Protein AF-A0A523GS66-F1 (afdb_monomer_lite)

Radius of gyration: 11.05 Å; chains: 1; bounding box: 21×28×24 Å

Structur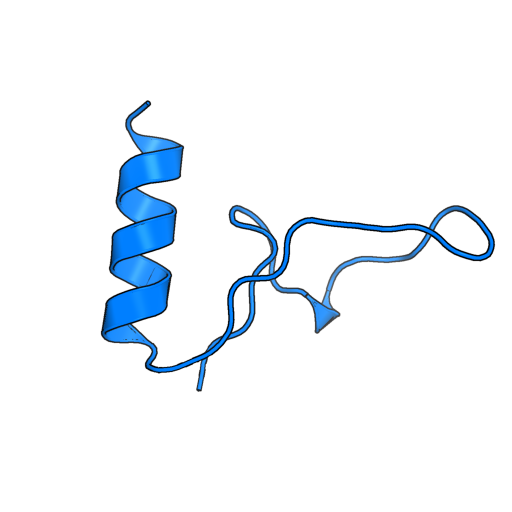e (mmCIF, N/CA/C/O backbone):
data_AF-A0A523GS66-F1
#
_entry.id   AF-A0A523GS66-F1
#
loop_
_atom_site.group_PDB
_atom_site.id
_atom_site.type_symbol
_atom_site.label_atom_id
_atom_site.label_alt_id
_atom_site.label_comp_id
_atom_site.label_asym_id
_atom_site.label_entity_id
_atom_site.label_seq_id
_atom_site.pdbx_PDB_ins_code
_atom_site.Cartn_x
_atom_site.Cartn_y
_atom_site.Cartn_z
_atom_site.occupancy
_atom_site.B_iso_or_equiv
_atom_site.auth_seq_id
_atom_site.auth_comp_id
_atom_site.auth_asym_id
_atom_site.auth_atom_id
_atom_site.pdbx_PDB_model_num
ATOM 1 N N . ALA A 1 1 ? -7.754 -6.037 7.460 1.00 83.56 1 ALA A N 1
ATOM 2 C CA . ALA A 1 1 ? -6.437 -5.379 7.322 1.00 83.56 1 ALA A CA 1
ATOM 3 C C . ALA A 1 1 ? -6.231 -4.999 5.858 1.00 83.56 1 ALA A C 1
ATOM 5 O O . ALA A 1 1 ? -6.754 -5.706 5.004 1.00 83.56 1 ALA A O 1
ATOM 6 N N . LYS A 1 2 ? -5.536 -3.894 5.568 1.00 96.31 2 LYS A N 1
ATOM 7 C CA . LYS A 1 2 ? -5.195 -3.460 4.198 1.00 96.31 2 LYS A CA 1
ATOM 8 C C . LYS A 1 2 ? -3.709 -3.713 3.942 1.00 96.31 2 LYS A C 1
ATOM 10 O O . LYS A 1 2 ? -2.931 -3.646 4.891 1.00 96.31 2 LYS A O 1
ATOM 15 N N . ALA A 1 3 ? -3.349 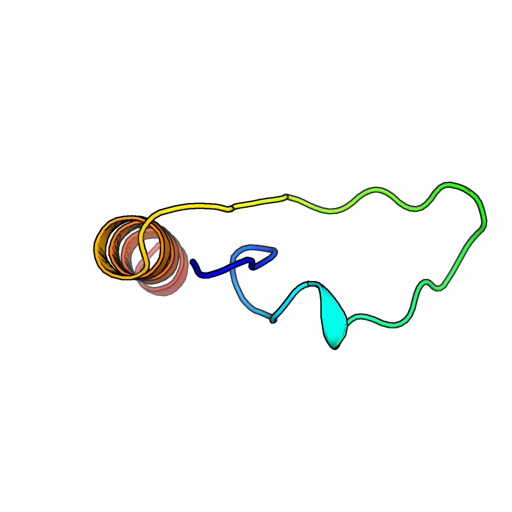-4.011 2.694 1.00 97.56 3 ALA A N 1
ATOM 16 C CA . ALA A 1 3 ? -1.970 -4.150 2.236 1.00 97.56 3 ALA A CA 1
ATOM 17 C C . ALA A 1 3 ? -1.796 -3.460 0.873 1.00 97.56 3 ALA A C 1
ATOM 19 O O . ALA A 1 3 ? -2.567 -3.732 -0.050 1.00 97.56 3 ALA A O 1
ATOM 20 N N . SER A 1 4 ? -0.815 -2.571 0.762 1.00 96.62 4 SER A N 1
ATOM 21 C CA . SER A 1 4 ? -0.584 -1.697 -0.395 1.00 96.62 4 SER A CA 1
ATOM 22 C C . SER A 1 4 ? 0.913 -1.440 -0.579 1.00 96.62 4 SER A C 1
ATOM 24 O O . SER A 1 4 ? 1.662 -1.509 0.397 1.00 96.62 4 SER A O 1
ATOM 26 N N . ASP A 1 5 ? 1.355 -1.147 -1.801 1.00 96.00 5 ASP A N 1
ATOM 27 C CA . ASP A 1 5 ? 2.702 -0.613 -2.067 1.00 96.00 5 ASP A CA 1
ATOM 28 C C . ASP A 1 5 ? 2.771 0.919 -1.901 1.00 96.00 5 ASP A C 1
ATOM 30 O O . ASP A 1 5 ? 3.826 1.525 -2.081 1.00 96.00 5 ASP A O 1
ATOM 34 N N . GLY A 1 6 ? 1.646 1.536 -1.524 1.00 94.19 6 GLY A N 1
ATOM 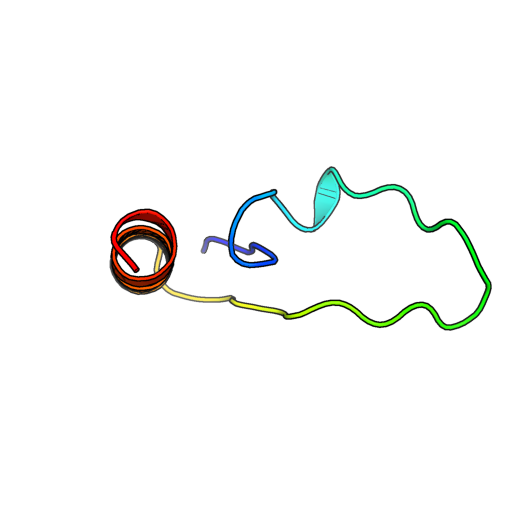35 C CA . GLY A 1 6 ? 1.458 2.981 -1.415 1.00 94.19 6 GLY A CA 1
ATOM 36 C C . GLY A 1 6 ? 0.500 3.534 -2.471 1.00 94.19 6 GLY A C 1
ATOM 37 O O . GLY A 1 6 ? -0.154 4.545 -2.226 1.00 94.19 6 GLY A O 1
ATOM 38 N N . TYR A 1 7 ? 0.352 2.838 -3.601 1.00 93.56 7 TYR A N 1
ATOM 39 C CA . TYR A 1 7 ? -0.494 3.259 -4.723 1.00 93.56 7 TYR A CA 1
ATOM 40 C C . TYR A 1 7 ? -1.428 2.145 -5.203 1.00 93.56 7 TYR A C 1
ATOM 42 O O . TYR A 1 7 ? -2.599 2.394 -5.486 1.00 93.56 7 TYR A O 1
ATOM 50 N N . ASN A 1 8 ? -0.928 0.914 -5.246 1.00 95.31 8 ASN A N 1
ATOM 51 C CA . ASN A 1 8 ? -1.611 -0.281 -5.707 1.00 95.31 8 ASN A CA 1
ATOM 52 C C . ASN A 1 8 ? -1.718 -1.308 -4.580 1.00 95.31 8 ASN A C 1
ATOM 54 O O . ASN A 1 8 ? -0.875 -1.409 -3.684 1.00 95.31 8 ASN A O 1
ATOM 58 N N . ARG A 1 9 ? -2.753 -2.142 -4.640 1.00 96.31 9 ARG A N 1
ATOM 59 C CA . ARG A 1 9 ? -2.901 -3.255 -3.704 1.00 96.31 9 ARG A CA 1
ATOM 60 C C . ARG A 1 9 ? -1.843 -4.316 -3.993 1.00 96.31 9 ARG A C 1
ATOM 62 O O . ARG A 1 9 ? -1.687 -4.739 -5.130 1.00 96.31 9 ARG A O 1
ATOM 69 N N . ILE A 1 10 ? -1.201 -4.830 -2.943 1.00 96.50 10 ILE A N 1
ATOM 70 C CA . ILE A 1 10 ? -0.100 -5.803 -3.077 1.00 96.50 10 ILE A CA 1
ATOM 71 C C . ILE A 1 10 ? -0.489 -7.049 -3.886 1.00 96.50 10 ILE A C 1
ATOM 73 O O . ILE A 1 10 ? 0.318 -7.550 -4.657 1.00 96.50 10 ILE A O 1
ATOM 77 N N . MET A 1 11 ? -1.724 -7.532 -3.734 1.00 95.31 11 MET A N 1
ATOM 78 C CA . MET A 1 11 ? -2.203 -8.740 -4.420 1.00 95.31 11 MET A CA 1
ATOM 79 C C . MET A 1 11 ? -2.512 -8.533 -5.907 1.00 95.31 11 MET A C 1
ATOM 81 O O . MET A 1 11 ? -2.654 -9.519 -6.621 1.00 95.31 11 MET A O 1
ATOM 85 N N . ASP A 1 12 ? -2.603 -7.284 -6.364 1.00 96.88 12 ASP A N 1
ATOM 86 C CA . ASP A 1 12 ? -2.921 -6.961 -7.758 1.00 96.88 12 ASP A CA 1
ATOM 87 C C . ASP A 1 12 ? -1.638 -6.716 -8.583 1.00 96.88 12 ASP A C 1
ATOM 89 O O . ASP A 1 12 ? -1.693 -6.527 -9.797 1.00 96.88 12 ASP A O 1
ATOM 93 N N . ILE A 1 13 ? -0.464 -6.722 -7.938 1.00 96.06 13 ILE A N 1
ATOM 94 C CA . ILE A 1 13 ? 0.827 -6.446 -8.575 1.00 96.06 13 ILE A CA 1
ATOM 95 C C . ILE A 1 13 ? 1.395 -7.732 -9.180 1.00 96.06 13 ILE A C 1
ATOM 97 O O . ILE A 1 13 ? 1.767 -8.659 -8.460 1.00 96.06 13 ILE A O 1
ATOM 101 N N . GLN A 1 14 ? 1.548 -7.751 -10.506 1.00 96.44 14 GLN A N 1
ATOM 102 C CA . GLN A 1 14 ? 2.247 -8.825 -11.211 1.00 96.44 14 GLN A CA 1
ATOM 103 C C . GLN A 1 14 ? 3.774 -8.605 -11.161 1.00 96.44 14 GLN A C 1
ATOM 105 O O . GLN A 1 14 ? 4.256 -7.575 -11.641 1.00 96.44 14 GLN A O 1
ATOM 110 N N . PRO A 1 15 ? 4.571 -9.551 -10.626 1.00 96.12 15 PRO A N 1
ATOM 111 C CA . PRO A 1 15 ? 6.028 -9.439 -10.629 1.00 96.12 15 PRO A CA 1
ATOM 112 C C . PRO A 1 15 ? 6.611 -9.540 -12.047 1.00 96.12 15 PRO A C 1
ATOM 114 O O . PRO A 1 15 ? 6.201 -10.394 -12.830 1.00 96.12 15 PRO A O 1
ATOM 117 N N . VAL A 1 16 ? 7.618 -8.718 -12.360 1.00 96.88 16 VAL A N 1
ATOM 118 C CA . VAL A 1 16 ? 8.316 -8.705 -13.662 1.00 96.88 16 VAL A CA 1
ATOM 119 C C . VAL A 1 16 ? 9.665 -9.430 -13.642 1.00 96.88 16 VAL A C 1
ATOM 121 O O . VAL A 1 16 ? 10.220 -9.721 -14.698 1.00 96.88 16 VAL A O 1
ATOM 124 N N . LYS A 1 17 ? 10.225 -9.714 -12.457 1.00 96.81 17 LYS A N 1
ATOM 125 C CA . LYS A 1 17 ? 11.510 -10.420 -12.310 1.00 96.81 17 LYS A CA 1
ATOM 126 C C . LYS A 1 17 ? 11.590 -11.259 -11.038 1.00 96.81 17 LYS A C 1
ATOM 128 O O . LYS A 1 17 ? 10.931 -10.964 -10.039 1.00 96.81 17 LYS A O 1
ATOM 133 N N . LEU A 1 18 ? 12.471 -12.261 -11.059 1.00 94.62 18 LEU A N 1
ATOM 134 C CA . LEU A 1 18 ? 12.803 -13.061 -9.881 1.00 94.62 18 LEU A CA 1
ATOM 135 C C . LEU A 1 18 ? 13.403 -12.160 -8.784 1.00 94.62 18 LEU A C 1
ATOM 137 O O . LEU A 1 18 ? 14.269 -11.330 -9.059 1.00 94.62 18 LEU A O 1
ATOM 141 N N . HIS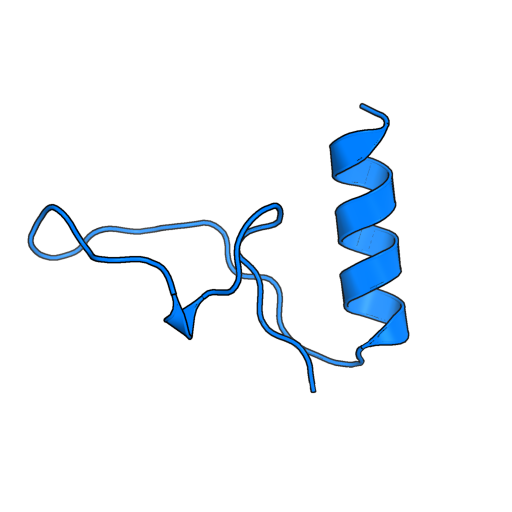 A 1 19 ? 12.916 -12.308 -7.549 1.00 96.44 19 HIS A N 1
ATOM 142 C CA . HIS A 1 19 ? 13.285 -11.485 -6.384 1.00 96.44 19 HIS A CA 1
ATOM 143 C C . HIS A 1 19 ? 13.002 -9.975 -6.517 1.00 96.44 19 HIS A C 1
ATOM 145 O O . HIS A 1 19 ? 13.727 -9.143 -5.964 1.00 96.44 19 HIS A O 1
ATOM 151 N N . GLN A 1 20 ? 11.930 -9.592 -7.216 1.00 96.50 20 GLN A N 1
ATOM 152 C CA . GLN A 1 20 ? 11.436 -8.216 -7.185 1.00 96.50 20 GLN A CA 1
ATOM 153 C C . GLN A 1 20 ? 11.072 -7.780 -5.756 1.00 96.50 20 GLN A C 1
ATOM 155 O O . GLN A 1 20 ? 10.401 -8.500 -5.021 1.00 96.50 20 GLN A O 1
ATOM 160 N N . ARG A 1 21 ? 11.497 -6.569 -5.384 1.00 96.69 21 ARG A N 1
ATOM 161 C CA . ARG A 1 21 ? 11.093 -5.893 -4.148 1.00 96.69 21 ARG A CA 1
ATOM 162 C C . ARG A 1 21 ? 10.188 -4.720 -4.491 1.00 96.69 21 ARG A C 1
ATOM 164 O O . ARG A 1 21 ? 10.382 -4.084 -5.524 1.00 96.69 21 ARG A O 1
ATOM 171 N N . ILE A 1 22 ? 9.247 -4.436 -3.605 1.00 95.56 22 ILE A N 1
ATOM 172 C CA . ILE A 1 22 ? 8.358 -3.276 -3.660 1.00 95.56 22 ILE A CA 1
ATOM 173 C C . ILE A 1 22 ? 8.179 -2.732 -2.238 1.00 95.56 22 ILE A C 1
ATOM 175 O O . ILE A 1 22 ? 8.382 -3.487 -1.278 1.00 95.56 22 ILE A O 1
ATOM 179 N N . PRO A 1 23 ? 7.827 -1.448 -2.074 1.00 95.31 23 PRO A N 1
ATOM 180 C CA . PRO A 1 23 ? 7.381 -0.941 -0.785 1.00 95.31 23 PRO A CA 1
ATOM 181 C C . PRO A 1 23 ? 6.192 -1.763 -0.273 1.00 95.31 23 PRO A C 1
ATOM 183 O O . PRO A 1 23 ? 5.397 -2.278 -1.058 1.00 95.31 23 PRO A O 1
ATOM 186 N N . PHE A 1 24 ? 6.084 -1.913 1.044 1.00 95.88 24 PHE A N 1
ATOM 187 C CA . PHE A 1 24 ? 5.047 -2.734 1.657 1.00 95.88 24 PHE A CA 1
ATOM 188 C C . PHE A 1 24 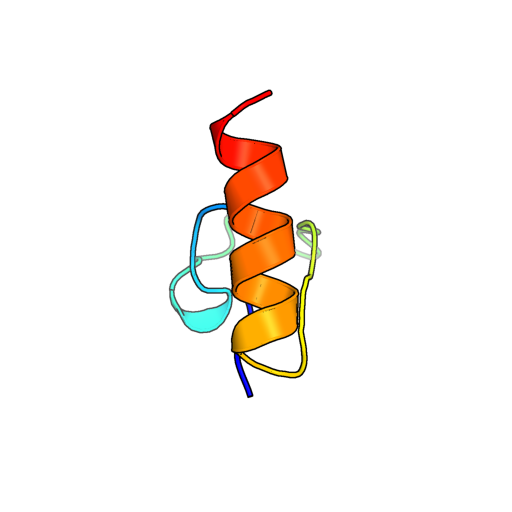? 4.461 -2.034 2.875 1.00 95.88 24 PHE A C 1
ATOM 190 O O . PHE A 1 24 ? 5.133 -1.844 3.889 1.00 95.88 24 PHE A O 1
ATOM 197 N N . PHE A 1 25 ? 3.182 -1.690 2.780 1.00 96.56 25 PHE A N 1
ATOM 198 C CA . PHE A 1 25 ? 2.398 -1.112 3.859 1.00 96.56 25 PHE A CA 1
ATOM 199 C C . PHE A 1 25 ? 1.269 -2.070 4.194 1.00 96.56 25 PHE A C 1
ATOM 201 O O . PHE A 1 25 ? 0.400 -2.309 3.359 1.00 96.56 25 PHE A O 1
ATOM 208 N N . CYS A 1 26 ? 1.252 -2.611 5.412 1.00 96.94 26 CYS A N 1
ATOM 209 C CA . CYS A 1 26 ? 0.170 -3.473 5.873 1.00 96.94 26 CYS A CA 1
ATOM 210 C C . CYS A 1 26 ? -0.298 -3.105 7.280 1.00 96.94 26 CYS A C 1
ATOM 212 O O . CYS A 1 26 ? 0.499 -2.683 8.116 1.00 96.94 26 CYS A O 1
ATOM 214 N N . GLY A 1 27 ? -1.587 -3.299 7.556 1.00 96.75 27 GLY A N 1
ATOM 215 C CA . GLY A 1 27 ? -2.123 -3.146 8.907 1.00 96.75 27 GLY A CA 1
ATOM 216 C C . GLY A 1 27 ? -3.576 -2.688 8.955 1.00 96.75 27 GLY A C 1
ATOM 217 O O . GLY A 1 27 ? -4.415 -3.095 8.141 1.00 96.75 27 GLY A O 1
ATOM 218 N N . SER A 1 28 ? -3.885 -1.857 9.955 1.00 97.75 28 SER A N 1
ATOM 219 C CA . SER A 1 28 ? -5.210 -1.252 10.119 1.00 97.75 28 SER A CA 1
ATOM 220 C C . SER A 1 28 ? -5.560 -0.392 8.909 1.00 97.75 28 SER A C 1
ATOM 222 O O . SER A 1 28 ? -4.762 0.444 8.490 1.00 97.75 28 SER A O 1
ATOM 224 N N . ILE A 1 29 ? -6.771 -0.572 8.379 1.00 96.75 29 ILE A N 1
ATOM 225 C CA . ILE A 1 29 ? -7.242 0.094 7.155 1.00 96.75 29 ILE A CA 1
ATOM 226 C C . ILE A 1 29 ? -7.065 1.614 7.269 1.00 96.75 29 ILE A C 1
ATOM 228 O O . ILE A 1 29 ? -6.416 2.214 6.420 1.00 96.75 29 ILE A O 1
ATOM 232 N N . LYS A 1 30 ? -7.514 2.204 8.385 1.00 97.50 30 LYS A N 1
ATOM 233 C CA . LYS A 1 30 ? -7.423 3.651 8.639 1.00 97.50 30 LYS A CA 1
ATOM 234 C C . LYS A 1 30 ? -5.981 4.172 8.673 1.00 97.50 30 LYS A C 1
ATOM 236 O O . LYS A 1 30 ? -5.728 5.305 8.281 1.00 97.50 30 LYS A O 1
ATOM 241 N N . MET A 1 31 ? -5.037 3.368 9.170 1.00 97.00 31 MET A N 1
ATOM 242 C CA . MET A 1 31 ? -3.619 3.750 9.236 1.00 97.00 31 MET A CA 1
ATOM 243 C C . MET A 1 31 ? -2.971 3.687 7.852 1.00 97.00 31 MET A C 1
ATOM 245 O O . MET A 1 31 ? -2.262 4.614 7.470 1.00 97.00 31 MET A O 1
ATOM 249 N N . VAL A 1 32 ? -3.253 2.626 7.090 1.00 97.06 32 VAL A N 1
ATOM 250 C CA . VAL A 1 32 ? -2.724 2.452 5.730 1.00 97.06 32 VAL A CA 1
ATOM 251 C C . VAL A 1 32 ? -3.288 3.521 4.791 1.00 97.06 32 VAL A C 1
ATOM 253 O O . VAL A 1 32 ? -2.525 4.146 4.070 1.00 97.06 32 VAL A O 1
ATOM 256 N N . GLU A 1 33 ? -4.586 3.825 4.859 1.00 96.50 33 GLU A N 1
ATOM 257 C CA . GLU A 1 33 ? -5.200 4.903 4.065 1.00 96.50 33 GLU A CA 1
ATOM 258 C C . GLU A 1 33 ? -4.622 6.279 4.396 1.00 96.50 33 GLU A C 1
ATOM 260 O O . GLU A 1 33 ? -4.390 7.091 3.503 1.00 96.50 33 GLU A O 1
ATOM 265 N N . LYS A 1 34 ? -4.339 6.547 5.676 1.00 96.19 34 LYS A N 1
ATOM 266 C CA . LYS A 1 34 ? -3.677 7.792 6.073 1.00 96.19 34 LYS A CA 1
ATOM 267 C C . LYS A 1 34 ? -2.269 7.889 5.476 1.00 96.19 34 LYS A C 1
ATOM 269 O O . LYS A 1 34 ? -1.902 8.960 5.004 1.00 96.19 34 LYS A O 1
ATOM 274 N N . ALA A 1 35 ? -1.508 6.794 5.468 1.00 95.62 35 ALA A N 1
ATOM 275 C CA . ALA A 1 35 ? -0.194 6.748 4.830 1.00 95.62 35 ALA A CA 1
ATOM 276 C C . ALA A 1 35 ? -0.285 6.985 3.309 1.00 95.62 35 ALA A C 1
ATOM 278 O O . ALA A 1 35 ? 0.429 7.837 2.788 1.00 95.62 35 ALA A O 1
ATOM 279 N N . GLU A 1 36 ? -1.216 6.319 2.618 1.00 95.12 36 GLU A N 1
ATOM 280 C CA . GLU A 1 36 ? -1.474 6.518 1.181 1.00 95.12 36 GLU A CA 1
ATOM 281 C C . GLU A 1 36 ? -1.884 7.969 0.858 1.00 95.12 36 GLU A C 1
ATOM 283 O O . GLU A 1 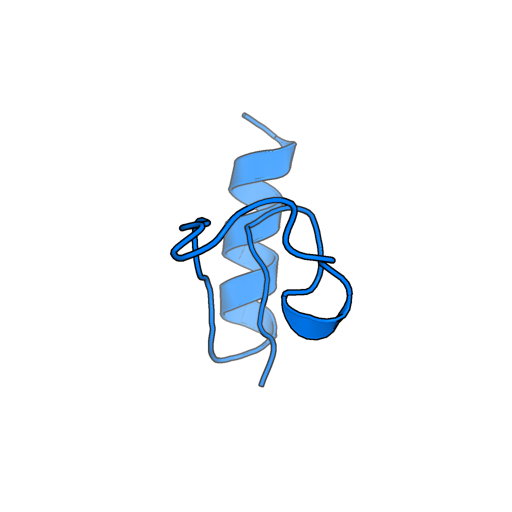36 ? -1.509 8.513 -0.179 1.00 95.12 36 GLU A O 1
ATOM 288 N N . ASN A 1 37 ? -2.632 8.634 1.745 1.00 96.12 37 ASN A N 1
ATOM 289 C CA . ASN A 1 37 ? -3.020 10.036 1.561 1.00 96.12 37 ASN A CA 1
ATOM 290 C C . ASN A 1 37 ? -1.831 10.999 1.657 1.00 96.12 37 ASN A C 1
ATOM 292 O O . ASN A 1 37 ? -1.798 11.978 0.918 1.00 96.12 37 ASN A O 1
ATOM 296 N N . PHE A 1 38 ? -0.850 10.730 2.525 1.00 95.06 38 PHE A N 1
ATOM 297 C CA . PHE A 1 38 ? 0.387 11.516 2.544 1.00 95.06 38 PHE A CA 1
ATOM 298 C C . PHE A 1 38 ? 1.207 11.317 1.267 1.00 95.06 38 PHE A C 1
ATOM 300 O O . PHE A 1 38 ? 1.774 12.281 0.775 1.00 95.06 38 PHE A O 1
ATOM 307 N N . MET A 1 39 ? 1.235 10.102 0.710 1.00 93.00 39 MET A N 1
ATOM 308 C CA . MET A 1 39 ? 1.953 9.815 -0.541 1.00 93.00 39 MET A CA 1
ATOM 309 C C . MET A 1 39 ? 1.300 10.482 -1.755 1.00 93.00 39 MET A C 1
ATOM 311 O O . MET A 1 39 ? 2.004 10.977 -2.623 1.00 93.00 39 MET A O 1
ATOM 315 N N . ARG A 1 40 ? -0.039 10.529 -1.813 1.00 91.81 40 ARG A N 1
ATOM 316 C CA . ARG A 1 40 ? -0.779 11.181 -2.910 1.00 91.81 40 ARG A CA 1
ATOM 317 C C . ARG A 1 40 ? -0.682 12.706 -2.925 1.00 91.81 40 ARG A C 1
ATOM 319 O O . ARG A 1 40 ? -0.889 13.298 -3.977 1.00 91.81 40 ARG A O 1
ATOM 326 N N . ASN A 1 41 ? -0.431 13.317 -1.770 1.00 87.62 41 ASN A N 1
ATOM 327 C CA . ASN A 1 41 ? -0.386 14.772 -1.602 1.00 87.62 41 ASN A CA 1
ATOM 328 C C . ASN A 1 41 ? 1.050 15.320 -1.480 1.00 87.62 41 ASN A C 1
ATOM 330 O O . ASN A 1 41 ? 1.211 16.489 -1.126 1.00 87.62 41 ASN A O 1
ATOM 334 N N . ALA A 1 42 ? 2.061 14.473 -1.691 1.00 70.69 42 ALA A N 1
ATOM 335 C CA . ALA A 1 42 ? 3.471 14.851 -1.763 1.00 70.69 42 ALA A CA 1
ATOM 336 C C . ALA A 1 42 ? 3.844 15.259 -3.194 1.00 70.69 42 ALA A C 1
ATOM 338 O O . ALA A 1 42 ? 4.675 16.184 -3.324 1.00 70.69 42 ALA A O 1
#

Sequence (42 aa):
AKASDGYNRIMDIQPVKLHQRIPFFCGSIKMVEKAENFMRNA

Foldseek 3Di:
DAKDLLAGGPVVDDDPDDPDDGRIDDDDPVVSVVSSVVVVVD

pLDDT: mean 94.89, std 4.56, range [70.69, 97.75]

Secondary structure (DSSP, 8-state):
-EEESSSSBGGGPPP-STT-----EEE-HHHHHHHHHHHHT-